Protein AF-A0A0A0LIR4-F1 (afdb_monomer_lite)

Secondary structure (DSSP, 8-state):
-----PPPPPP------S-TTTT-HHHH--PPPPPPPPSSEEEEPPTTS-GGG-SEEEEESSHHHHHHHHHHHHHHHHHHHHHHHHHHHHHHHHHHHPPPTTHHHHS-SS----HHHHHHHHHHHHHHHHHHHHHHHHHHHHHHHHHHHT-EETT-------

Foldseek 3Di:
DDDDDDDDDDDPDDPDDPDPCCPPPVVVDDDDDDDDDDLWDWDADDPPDDVVVDGTDTAHAAPVSLVVVLVVLLVVLLVVQLVVQLVVQLVVQLVVLDDDPCVVVPDPDPDDPCVSSVVSSVVSSVVSSVVSSVVSNVVSCVVSPPVSLPHHYVPDDRPDDD

Sequence (162 aa):
MVTMSFVNSPTMEPSQPHNPHEYSSSSTIITFQRPIPLLRGPVRASQSENPSAGPYLLAFRDRQAWESAFRACESKIIEQCEVGARIGCSITASNKCKPPWWGFLLRSKKGLDLKEREQCEELEMEACLAVAKEKCVGFAKEKCYKPFMEARVVGGRKLTEK

Organism: Cucumis sativus (NCBI:txid3659)

pLDDT: mean 81.35, std 17.28, range [31.61, 98.56]

Radius of gyration: 34.56 Å; chains: 1; bounding box: 107×59×73 Å

Structure (mmCIF, N/CA/C/O backbone):
data_AF-A0A0A0LIR4-F1
#
_entry.id   AF-A0A0A0LIR4-F1
#
loop_
_atom_site.group_PDB
_atom_site.id
_atom_site.type_symbol
_atom_site.label_atom_id
_atom_site.label_alt_id
_atom_site.label_comp_id
_atom_site.label_asym_id
_atom_site.label_entity_id
_atom_site.label_seq_id
_atom_site.pdbx_PDB_ins_code
_atom_site.Cartn_x
_atom_site.Cartn_y
_atom_site.Cartn_z
_atom_site.occupancy
_atom_site.B_iso_or_equiv
_atom_site.auth_seq_id
_atom_site.auth_comp_id
_atom_site.auth_asym_id
_atom_site.auth_atom_id
_atom_site.pdbx_PDB_model_num
ATOM 1 N N . MET A 1 1 ? 85.258 -44.596 32.538 1.00 36.56 1 MET A N 1
ATOM 2 C CA . MET A 1 1 ? 84.829 -43.348 33.201 1.00 36.56 1 MET A CA 1
ATOM 3 C C . MET A 1 1 ? 83.860 -42.631 32.273 1.00 36.56 1 MET A C 1
ATOM 5 O O . MET A 1 1 ? 84.211 -42.416 31.125 1.00 36.56 1 MET A O 1
ATOM 9 N N . VAL A 1 2 ? 82.667 -42.347 32.807 1.00 42.22 2 VAL A N 1
ATOM 10 C CA . VAL A 1 2 ? 81.587 -41.450 32.344 1.00 42.22 2 VAL A CA 1
ATOM 11 C C . VAL A 1 2 ? 80.990 -41.691 30.947 1.00 42.22 2 VAL A C 1
ATOM 13 O O . VAL A 1 2 ? 81.410 -41.124 29.946 1.00 42.22 2 VAL A O 1
ATOM 16 N N . THR A 1 3 ? 79.911 -42.475 30.927 1.00 45.12 3 THR A N 1
ATOM 17 C CA . THR A 1 3 ? 78.859 -42.443 29.902 1.00 45.12 3 THR A CA 1
ATOM 18 C C . THR A 1 3 ? 78.030 -41.167 30.064 1.00 45.12 3 THR A C 1
ATOM 20 O O . THR A 1 3 ? 77.480 -40.929 31.139 1.00 45.12 3 THR A O 1
ATOM 23 N N . MET A 1 4 ? 77.941 -40.344 29.017 1.00 48.59 4 MET A N 1
ATOM 24 C CA . MET A 1 4 ? 77.060 -39.175 28.995 1.00 48.59 4 MET A CA 1
ATOM 25 C C . MET A 1 4 ? 75.637 -39.583 28.614 1.00 48.59 4 MET A C 1
ATOM 27 O O . MET A 1 4 ? 75.402 -40.106 27.526 1.00 48.59 4 MET A O 1
ATOM 31 N N . SER A 1 5 ? 74.693 -39.334 29.517 1.00 51.62 5 SER A N 1
ATOM 32 C CA . SER A 1 5 ? 73.262 -39.517 29.282 1.00 51.62 5 SER A CA 1
ATOM 33 C C . SER A 1 5 ? 72.689 -38.239 28.671 1.00 51.62 5 SER A C 1
ATOM 35 O O . SER A 1 5 ? 72.689 -37.190 29.313 1.00 51.62 5 SER A O 1
ATOM 37 N N . PHE A 1 6 ? 72.205 -38.319 27.432 1.00 52.47 6 PHE A N 1
ATOM 38 C CA . PHE A 1 6 ? 71.452 -37.237 26.802 1.00 52.47 6 PHE A CA 1
ATOM 39 C C . PHE A 1 6 ? 70.068 -37.124 27.453 1.00 52.47 6 PHE A C 1
ATOM 41 O O . PHE A 1 6 ? 69.315 -38.095 27.517 1.00 52.47 6 PHE A O 1
ATOM 48 N N . VAL A 1 7 ? 69.744 -35.933 27.952 1.00 54.62 7 VAL A N 1
ATOM 49 C CA . VAL A 1 7 ? 68.424 -35.597 28.494 1.00 54.62 7 VAL A CA 1
ATOM 50 C C . VAL A 1 7 ? 67.514 -35.249 27.313 1.00 54.62 7 VAL A C 1
ATOM 52 O O . VAL A 1 7 ? 67.790 -34.297 26.584 1.00 54.62 7 VAL A O 1
ATOM 55 N N . ASN A 1 8 ? 66.447 -36.021 27.097 1.00 54.25 8 ASN A N 1
ATOM 56 C CA . ASN A 1 8 ? 65.441 -35.699 26.082 1.00 54.25 8 ASN A CA 1
ATOM 57 C C . ASN A 1 8 ? 64.677 -34.423 26.477 1.00 54.25 8 ASN A C 1
ATOM 59 O O . ASN A 1 8 ? 64.181 -34.311 27.597 1.00 54.25 8 ASN A O 1
ATOM 63 N N . SER A 1 9 ? 64.572 -33.475 25.541 1.00 56.09 9 SER A N 1
ATOM 64 C CA . SER A 1 9 ? 63.705 -32.295 25.666 1.00 56.09 9 SER A CA 1
ATOM 65 C C . SER A 1 9 ? 62.227 -32.694 25.573 1.00 56.09 9 SER A C 1
ATOM 67 O O . SER A 1 9 ? 61.900 -33.568 24.766 1.00 56.09 9 SER A O 1
ATOM 69 N N . PRO A 1 10 ? 61.317 -32.059 26.335 1.00 52.62 10 PRO A N 1
ATOM 70 C CA . PRO A 1 10 ? 59.891 -32.309 26.196 1.00 52.62 10 PRO A CA 1
ATOM 71 C C . PRO A 1 10 ? 59.418 -31.796 24.834 1.00 52.62 10 PRO A C 1
ATOM 73 O O . PRO A 1 10 ? 59.544 -30.616 24.506 1.00 52.62 10 PRO A O 1
ATOM 76 N N . THR A 1 11 ? 58.901 -32.709 24.020 1.00 53.81 11 THR A N 1
ATOM 77 C CA . THR A 1 11 ? 58.246 -32.404 22.751 1.00 53.81 11 THR A CA 1
ATOM 78 C C . THR A 1 11 ? 56.966 -31.630 23.056 1.00 53.81 11 THR A C 1
ATOM 80 O O . THR A 1 11 ? 56.080 -32.144 23.734 1.00 53.81 11 THR A O 1
ATOM 83 N N . MET A 1 12 ? 56.873 -30.380 22.599 1.00 51.72 12 MET A N 1
ATOM 84 C CA . MET A 1 12 ? 55.620 -29.632 22.644 1.00 51.72 12 MET A CA 1
ATOM 85 C C . MET A 1 12 ? 54.700 -30.231 21.574 1.00 51.72 12 MET A C 1
ATOM 87 O O . MET A 1 12 ? 54.916 -30.034 20.379 1.00 51.72 12 MET A O 1
ATOM 91 N N . GLU A 1 13 ? 53.738 -31.043 22.003 1.00 56.72 13 GLU A N 1
ATOM 92 C CA . GLU A 1 13 ? 52.709 -31.599 21.128 1.00 56.72 13 GLU A CA 1
ATOM 93 C C . GLU A 1 13 ? 51.845 -30.442 20.595 1.00 56.72 13 GLU A C 1
ATOM 95 O O . GLU A 1 13 ? 51.370 -29.626 21.394 1.00 56.72 13 GLU A O 1
ATOM 100 N N . PRO A 1 14 ? 51.652 -30.306 19.271 1.00 60.28 14 PRO A N 1
ATOM 101 C CA . PRO A 1 14 ? 50.724 -29.321 18.737 1.00 60.28 14 PRO A CA 1
ATOM 102 C C . PRO A 1 14 ? 49.331 -29.640 19.279 1.00 60.28 14 PRO A C 1
ATOM 104 O O . PRO A 1 14 ? 48.801 -30.714 19.008 1.00 60.28 14 PRO A O 1
ATOM 107 N N . SER A 1 15 ? 48.738 -28.726 20.050 1.00 62.88 15 SER A N 1
ATOM 108 C CA . SER A 1 15 ? 47.372 -28.873 20.553 1.00 62.88 15 SER A CA 1
ATOM 109 C C . SER A 1 15 ? 46.426 -29.104 19.375 1.00 62.88 15 SER A C 1
ATOM 111 O O . SER A 1 15 ? 46.169 -28.192 18.585 1.00 62.88 15 SER A O 1
ATOM 113 N N . GLN A 1 16 ? 45.944 -30.338 19.236 1.00 62.91 16 GLN A N 1
ATOM 114 C CA . GLN A 1 16 ? 44.968 -30.709 18.225 1.00 62.91 16 GLN A CA 1
ATOM 115 C C . GLN A 1 16 ? 43.679 -29.913 18.490 1.00 62.91 16 GLN A C 1
ATOM 117 O O . GLN A 1 16 ? 43.237 -29.847 19.641 1.00 62.91 16 GLN A O 1
ATOM 122 N N . PRO A 1 17 ? 43.080 -29.264 17.477 1.00 58.34 17 PRO A N 1
ATOM 123 C CA . PRO A 1 17 ? 41.923 -28.413 17.704 1.00 58.34 17 PRO A CA 1
ATOM 124 C C . PRO A 1 17 ? 40.761 -29.230 18.271 1.00 58.34 17 PRO A C 1
ATOM 126 O O . PRO A 1 17 ? 40.396 -30.275 17.733 1.00 58.34 17 PRO A O 1
ATOM 129 N N . HIS A 1 18 ? 40.184 -28.737 19.370 1.00 65.19 18 HIS A N 1
ATOM 130 C CA . HIS A 1 18 ? 39.112 -29.403 20.116 1.00 65.19 18 HIS A CA 1
ATOM 131 C C . HIS A 1 18 ? 37.829 -29.607 19.294 1.00 65.19 18 HIS A C 1
ATOM 133 O O . HIS A 1 18 ? 36.976 -30.401 19.689 1.00 65.19 18 HIS A O 1
ATOM 139 N N . ASN A 1 19 ? 37.687 -28.928 18.151 1.00 69.56 19 ASN A N 1
ATOM 140 C CA . ASN A 1 19 ? 36.558 -29.096 17.253 1.00 69.56 19 ASN A CA 1
ATOM 141 C C . ASN A 1 19 ? 37.005 -29.088 15.775 1.00 69.56 19 ASN A C 1
ATOM 143 O O . ASN A 1 19 ? 37.426 -28.048 15.265 1.00 69.56 19 ASN A O 1
ATOM 147 N N . PRO A 1 20 ? 36.865 -30.206 15.036 1.00 64.19 20 PRO A N 1
ATOM 148 C CA . PRO A 1 20 ? 37.243 -30.274 13.622 1.00 64.19 20 PRO A CA 1
ATOM 149 C C . PRO A 1 20 ? 36.403 -29.354 12.716 1.00 64.19 20 PRO A C 1
ATOM 151 O O . PRO A 1 20 ? 36.776 -29.120 11.569 1.00 64.19 20 PRO A O 1
ATOM 154 N N . HIS A 1 21 ? 35.285 -28.808 13.208 1.00 65.81 21 HIS A N 1
ATOM 155 C CA . HIS A 1 21 ? 34.444 -27.866 12.465 1.00 65.81 21 HIS A CA 1
ATOM 156 C C . HIS A 1 21 ? 34.896 -26.406 12.566 1.00 65.81 21 HIS A C 1
ATOM 158 O O . HIS A 1 21 ? 34.451 -25.584 11.767 1.00 65.81 21 HIS A O 1
ATOM 164 N N . GLU A 1 22 ? 35.775 -26.075 13.511 1.00 65.06 22 GLU A N 1
ATOM 165 C CA . GLU A 1 22 ? 36.229 -24.700 13.749 1.00 65.06 22 GLU A CA 1
ATOM 166 C C . GLU A 1 22 ? 37.005 -24.144 12.539 1.00 65.06 22 GLU A C 1
ATOM 168 O O . GLU A 1 22 ? 36.851 -22.980 12.169 1.00 65.06 22 GLU A O 1
ATOM 173 N N . TYR A 1 23 ? 37.707 -25.027 11.823 1.00 69.56 23 TYR A N 1
ATOM 174 C CA . TYR A 1 23 ? 38.436 -24.740 10.581 1.00 69.56 23 TYR A CA 1
ATOM 175 C C . TYR A 1 23 ? 37.697 -25.197 9.311 1.00 69.56 23 TYR A C 1
ATOM 177 O O . TYR A 1 23 ? 38.308 -25.343 8.251 1.00 69.56 23 TYR A O 1
ATOM 185 N N . SER A 1 24 ? 36.391 -25.475 9.393 1.00 78.50 24 SER A N 1
ATOM 186 C CA . SER A 1 24 ? 35.619 -25.879 8.216 1.00 78.50 24 SER A CA 1
ATOM 187 C C . SER A 1 24 ? 35.525 -24.735 7.204 1.00 78.50 24 SER A C 1
ATOM 189 O O . SER A 1 24 ? 35.333 -23.581 7.572 1.00 78.50 24 SER A O 1
ATOM 191 N N . SER A 1 25 ? 35.574 -25.029 5.903 1.00 76.31 25 SER A N 1
ATOM 192 C CA . SER A 1 25 ? 35.382 -24.001 4.870 1.00 76.31 25 SER A CA 1
ATOM 193 C C . SER A 1 25 ? 34.068 -23.234 5.060 1.00 76.31 25 SER A C 1
ATOM 195 O O . SER A 1 25 ? 34.025 -22.031 4.822 1.00 76.31 25 SER A O 1
ATOM 197 N N . SER A 1 26 ? 33.024 -23.881 5.590 1.00 77.56 26 SER A N 1
ATOM 198 C CA . SER A 1 26 ? 31.755 -23.232 5.921 1.00 77.56 26 SER A CA 1
ATOM 199 C C . SER A 1 26 ? 31.836 -22.216 7.066 1.00 77.56 26 SER A C 1
ATOM 201 O O . SER A 1 26 ? 31.009 -21.310 7.087 1.00 77.56 26 SER A O 1
ATOM 203 N N . SER A 1 27 ? 32.803 -22.318 7.991 1.00 74.81 27 SER A N 1
ATOM 204 C CA . SER A 1 27 ? 33.000 -21.333 9.074 1.00 74.81 27 SER A CA 1
ATOM 205 C C . SER A 1 27 ? 33.683 -20.049 8.589 1.00 74.81 27 SER A C 1
ATOM 207 O O . SER A 1 27 ? 33.606 -19.023 9.259 1.00 74.81 27 SER A O 1
ATOM 209 N N . THR A 1 28 ? 34.305 -20.083 7.404 1.00 78.00 28 THR A N 1
ATOM 210 C CA . THR A 1 28 ? 35.013 -18.937 6.800 1.00 78.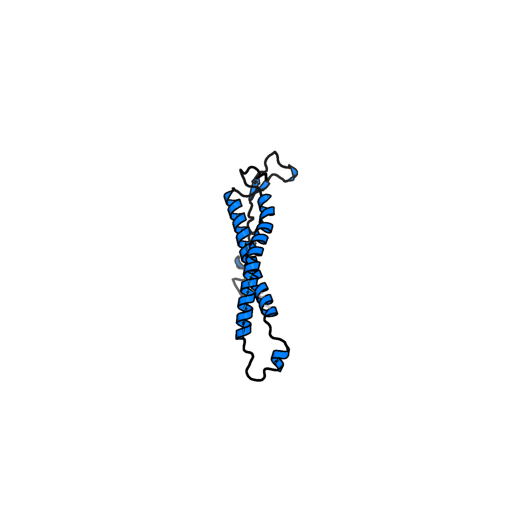00 28 THR A CA 1
ATOM 211 C C . THR A 1 28 ? 34.216 -18.273 5.663 1.00 78.00 28 THR A C 1
ATOM 213 O O . THR A 1 28 ? 34.603 -17.218 5.160 1.00 78.00 28 THR A O 1
ATOM 216 N N . ILE A 1 29 ? 33.082 -18.847 5.236 1.00 83.25 29 ILE A N 1
ATOM 217 C CA . ILE A 1 29 ? 32.259 -18.266 4.165 1.00 83.25 29 ILE A CA 1
ATOM 218 C C . ILE A 1 29 ? 31.434 -17.096 4.710 1.00 83.25 29 ILE A C 1
ATOM 220 O O . ILE A 1 29 ? 30.434 -17.273 5.405 1.00 83.25 29 ILE A O 1
ATOM 224 N N . ILE A 1 30 ? 31.802 -15.885 4.300 1.00 80.44 30 ILE A N 1
ATOM 225 C CA . ILE A 1 30 ? 30.962 -14.696 4.445 1.00 80.44 30 ILE A CA 1
ATOM 226 C C . ILE A 1 30 ? 30.030 -14.649 3.233 1.00 80.44 30 ILE A C 1
ATOM 228 O O . ILE A 1 30 ? 30.457 -14.363 2.113 1.00 80.44 30 ILE A O 1
ATOM 232 N N . THR A 1 31 ? 28.746 -14.949 3.435 1.00 83.00 31 THR A N 1
ATOM 233 C CA . THR A 1 31 ? 27.755 -14.762 2.368 1.00 83.00 31 THR A CA 1
ATOM 234 C C . THR A 1 31 ? 27.405 -13.285 2.256 1.00 83.00 31 THR A C 1
ATOM 236 O O . THR A 1 31 ? 26.890 -12.668 3.187 1.00 83.00 31 THR A O 1
ATOM 239 N N . PHE A 1 32 ? 27.679 -12.696 1.096 1.00 83.69 32 PHE A N 1
ATOM 240 C CA . PHE A 1 32 ? 27.138 -11.382 0.781 1.00 83.69 32 PHE A CA 1
ATOM 241 C C . PHE A 1 32 ? 25.654 -11.538 0.460 1.00 83.69 32 PHE A C 1
ATOM 243 O O . PHE A 1 32 ? 25.278 -12.351 -0.392 1.00 83.69 32 PHE A O 1
ATOM 250 N N . GLN A 1 33 ? 24.800 -10.762 1.131 1.00 87.06 33 GLN A N 1
ATOM 251 C CA . GLN A 1 33 ? 23.399 -10.695 0.737 1.00 87.06 33 GLN A CA 1
ATOM 252 C C . GLN A 1 33 ? 23.318 -10.190 -0.700 1.00 87.06 33 GLN A C 1
ATOM 254 O O . GLN A 1 33 ? 23.922 -9.175 -1.055 1.00 87.06 33 GLN A O 1
ATOM 259 N N . ARG A 1 34 ? 22.577 -10.915 -1.544 1.00 82.75 34 ARG A N 1
ATOM 260 C CA . ARG A 1 34 ? 22.326 -10.447 -2.907 1.00 82.75 34 ARG A CA 1
ATOM 261 C C . ARG A 1 34 ? 21.549 -9.132 -2.818 1.00 82.75 34 ARG A C 1
ATOM 263 O O . ARG A 1 34 ? 20.600 -9.060 -2.035 1.00 82.75 34 ARG A O 1
ATOM 270 N N . PRO A 1 35 ? 21.919 -8.111 -3.604 1.00 85.12 35 PRO A N 1
ATOM 271 C CA . PRO A 1 35 ? 21.185 -6.858 -3.606 1.00 85.12 35 PRO A CA 1
ATOM 272 C C . PRO A 1 35 ? 19.739 -7.099 -4.045 1.00 85.12 35 PRO A C 1
ATOM 274 O O . PRO A 1 35 ? 19.467 -7.957 -4.890 1.00 85.12 35 PRO A O 1
ATOM 277 N N . ILE A 1 36 ? 18.815 -6.325 -3.476 1.00 85.31 36 ILE A N 1
ATOM 278 C CA . ILE A 1 36 ? 17.407 -6.355 -3.874 1.00 85.31 36 ILE A CA 1
ATOM 279 C C . ILE A 1 36 ? 17.331 -5.965 -5.359 1.00 85.31 36 ILE A C 1
ATOM 281 O O . ILE A 1 36 ? 17.845 -4.904 -5.730 1.00 85.31 36 ILE A O 1
ATOM 285 N N . PRO A 1 37 ? 16.725 -6.799 -6.223 1.00 83.50 37 PRO A N 1
ATOM 286 C CA . PRO A 1 37 ? 16.652 -6.503 -7.644 1.00 83.50 37 PRO A CA 1
ATOM 287 C C . PRO A 1 37 ? 15.811 -5.246 -7.881 1.00 83.50 37 PRO A C 1
ATOM 289 O O . PRO A 1 37 ? 14.720 -5.089 -7.333 1.00 83.50 37 PRO A O 1
ATOM 292 N N . LEU A 1 38 ? 16.321 -4.348 -8.722 1.00 87.88 38 LEU A N 1
ATOM 293 C CA . LEU A 1 38 ? 15.589 -3.155 -9.133 1.00 87.88 38 LEU A CA 1
ATOM 294 C C . LEU A 1 38 ? 14.421 -3.533 -10.051 1.00 87.88 38 LEU A C 1
ATOM 296 O O . LEU A 1 38 ? 14.529 -4.441 -10.873 1.00 87.88 38 LEU A O 1
ATOM 300 N N . LEU A 1 39 ? 13.333 -2.758 -9.987 1.00 89.12 39 LEU A N 1
ATOM 301 C CA . LEU A 1 39 ? 12.193 -2.896 -10.908 1.00 89.12 39 LEU A CA 1
ATOM 302 C C . LEU A 1 39 ? 12.556 -2.566 -12.366 1.00 89.12 39 LEU A C 1
ATOM 304 O O . LEU A 1 39 ? 11.845 -2.948 -13.292 1.00 89.12 39 LEU A O 1
ATOM 308 N N . ARG A 1 40 ? 13.651 -1.827 -12.568 1.00 91.44 40 ARG A N 1
ATOM 309 C CA . ARG A 1 40 ? 14.142 -1.372 -13.871 1.00 91.44 40 ARG A CA 1
ATOM 310 C C . ARG A 1 40 ? 15.544 -1.914 -14.104 1.00 91.44 40 ARG A C 1
ATOM 312 O O . ARG A 1 40 ? 16.365 -1.899 -13.190 1.00 91.44 40 ARG A O 1
ATOM 319 N N . GLY A 1 41 ? 15.812 -2.344 -15.331 1.00 89.50 41 GLY A N 1
ATOM 320 C CA . GLY A 1 41 ? 17.122 -2.831 -15.756 1.00 89.50 41 GLY A CA 1
ATOM 321 C C . GLY A 1 41 ? 17.879 -1.800 -16.598 1.00 89.50 41 GLY A C 1
ATOM 322 O O . GLY A 1 41 ? 17.268 -0.848 -17.092 1.00 89.50 41 GLY A O 1
ATOM 323 N N . PRO A 1 42 ? 19.199 -1.973 -16.776 1.00 89.25 42 PRO A N 1
ATOM 324 C CA . PRO A 1 42 ? 19.993 -1.129 -17.659 1.00 89.25 42 PRO A CA 1
ATOM 325 C C . PRO A 1 42 ? 19.650 -1.393 -19.133 1.00 89.25 42 PRO A C 1
ATOM 327 O O . PRO A 1 42 ? 19.575 -2.536 -19.579 1.00 89.25 42 PRO A O 1
ATOM 330 N N . VAL A 1 43 ? 19.489 -0.321 -19.902 1.00 85.31 43 VAL A N 1
ATOM 331 C CA . VAL A 1 43 ? 19.238 -0.322 -21.347 1.00 85.31 43 VAL A CA 1
ATOM 332 C C . VAL A 1 43 ? 20.188 0.667 -21.999 1.00 85.31 43 VAL A C 1
ATOM 334 O O . VAL A 1 43 ? 20.458 1.721 -21.431 1.00 85.31 43 VAL A O 1
ATOM 337 N N . ARG A 1 44 ? 20.708 0.336 -23.184 1.00 81.50 44 ARG A N 1
ATOM 338 C CA . ARG A 1 44 ? 21.619 1.222 -23.914 1.00 81.50 44 ARG A CA 1
ATOM 339 C C . ARG A 1 44 ? 20.928 2.557 -24.228 1.00 81.50 44 ARG A C 1
ATOM 341 O O . ARG A 1 44 ? 19.842 2.560 -24.807 1.00 81.50 44 ARG A O 1
ATOM 348 N N . ALA A 1 45 ? 21.565 3.662 -23.853 1.00 77.06 45 ALA A N 1
ATOM 349 C CA . ALA A 1 45 ? 21.098 5.006 -24.173 1.00 77.06 45 ALA A CA 1
ATOM 350 C C . ALA A 1 45 ? 21.099 5.223 -25.696 1.00 77.06 45 ALA A C 1
ATOM 352 O O . ALA A 1 45 ? 21.992 4.741 -26.403 1.00 77.06 45 ALA A O 1
ATOM 353 N N . SER A 1 46 ? 20.095 5.931 -26.214 1.00 68.94 46 SER A N 1
ATOM 354 C CA . SER A 1 46 ? 20.072 6.307 -27.633 1.00 68.94 46 SER A CA 1
ATOM 355 C C . SER A 1 46 ? 20.993 7.509 -27.887 1.00 68.94 46 SER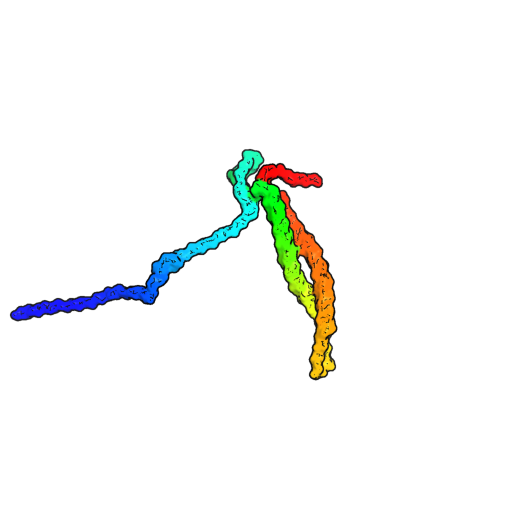 A C 1
ATOM 357 O O . SER A 1 46 ? 21.225 8.313 -26.991 1.00 68.94 46 SER A O 1
ATOM 359 N N . GLN A 1 47 ? 21.520 7.664 -29.109 1.00 63.56 47 GLN A N 1
ATOM 360 C CA . GLN A 1 47 ? 22.453 8.758 -29.445 1.00 63.56 47 GLN A CA 1
ATOM 361 C C . GLN A 1 47 ? 21.853 10.167 -29.260 1.00 63.56 47 GLN A C 1
ATOM 363 O O . GLN A 1 47 ? 22.597 11.136 -29.160 1.00 63.56 47 GLN A O 1
ATOM 368 N N . SER A 1 48 ? 20.521 10.293 -29.196 1.00 61.09 48 SER A N 1
ATOM 369 C CA . SER A 1 48 ? 19.823 11.561 -28.945 1.00 61.09 48 SER A CA 1
ATOM 370 C C . SER A 1 48 ? 19.731 11.940 -27.463 1.00 61.09 48 SER A C 1
ATOM 372 O O . SER A 1 48 ? 19.073 12.920 -27.118 1.00 61.09 48 SER A O 1
ATOM 374 N N . GLU A 1 49 ? 20.297 11.136 -26.564 1.00 60.59 49 GLU A N 1
ATOM 375 C CA . GLU A 1 49 ? 20.195 11.341 -25.122 1.00 60.59 49 GLU A CA 1
ATOM 376 C C . GLU A 1 49 ? 21.449 11.987 -24.555 1.00 60.59 49 GLU A C 1
ATOM 378 O O . GLU A 1 49 ? 22.549 11.792 -25.061 1.00 60.59 49 GLU A O 1
ATOM 383 N N . ASN A 1 50 ? 21.245 12.787 -23.504 1.00 61.00 50 ASN A N 1
ATOM 384 C CA . ASN A 1 50 ? 22.273 13.607 -22.880 1.00 61.00 50 ASN A CA 1
ATOM 385 C C . ASN A 1 50 ? 23.565 12.791 -22.652 1.00 61.00 50 ASN A C 1
ATOM 387 O O . ASN A 1 50 ? 23.554 11.880 -21.817 1.00 61.00 50 ASN A O 1
ATOM 391 N N . PRO A 1 51 ? 24.665 13.101 -23.363 1.00 63.88 51 PRO A N 1
ATOM 392 C CA . PRO A 1 51 ? 25.873 12.277 -23.359 1.00 63.88 51 PRO A CA 1
ATOM 393 C C . PRO A 1 51 ? 26.556 12.198 -21.984 1.00 63.88 51 PRO A C 1
ATOM 395 O O . PRO A 1 51 ? 27.391 11.323 -21.767 1.00 63.88 51 PRO A O 1
ATOM 398 N N . SER A 1 52 ? 26.178 13.056 -21.029 1.00 70.50 52 SER A N 1
ATOM 399 C CA . SER A 1 52 ? 26.673 13.016 -19.649 1.00 70.50 52 SER A CA 1
ATOM 400 C C . SER A 1 52 ? 26.063 11.910 -18.775 1.00 70.50 52 SER A C 1
ATOM 402 O O . SER A 1 52 ? 26.629 11.598 -17.731 1.00 70.50 52 SER A O 1
ATOM 404 N N . ALA A 1 53 ? 24.946 11.287 -19.176 1.00 68.38 53 ALA A N 1
ATOM 405 C CA . ALA A 1 53 ? 24.271 10.243 -18.389 1.00 68.38 53 ALA A CA 1
ATOM 406 C C . ALA A 1 53 ? 24.905 8.842 -18.531 1.00 68.38 53 ALA A C 1
ATOM 408 O O . ALA A 1 53 ? 24.491 7.900 -17.854 1.00 68.38 53 ALA A O 1
ATOM 409 N N . GLY A 1 54 ? 25.919 8.704 -19.389 1.00 75.75 54 GLY A N 1
ATOM 410 C CA . GLY A 1 54 ? 26.594 7.439 -19.662 1.00 75.75 54 GLY A CA 1
ATOM 411 C C . GLY A 1 54 ? 25.851 6.542 -20.664 1.00 75.75 54 GLY A C 1
ATOM 412 O O . GLY A 1 54 ? 24.768 6.875 -21.146 1.00 75.75 54 GLY A O 1
ATOM 413 N N . PRO A 1 55 ? 26.438 5.383 -21.015 1.00 81.94 55 PRO A N 1
ATOM 414 C CA . PRO A 1 55 ? 25.935 4.533 -22.096 1.00 81.94 55 PRO A CA 1
ATOM 415 C C . PRO A 1 55 ? 24.680 3.725 -21.733 1.00 81.94 55 PRO A C 1
ATOM 417 O O . PRO A 1 55 ? 24.105 3.089 -22.618 1.00 81.94 55 PRO A O 1
ATOM 420 N N . TYR A 1 56 ? 24.255 3.723 -20.465 1.00 84.56 56 TYR A N 1
ATOM 421 C CA . TYR A 1 56 ? 23.133 2.924 -19.974 1.00 84.56 56 TYR A CA 1
ATOM 422 C C . TYR A 1 56 ? 22.178 3.744 -19.109 1.00 84.56 56 TYR A C 1
ATOM 424 O O . TYR A 1 56 ? 22.604 4.524 -18.264 1.00 84.56 56 TYR A O 1
ATOM 432 N N . LEU A 1 57 ? 20.881 3.496 -19.274 1.00 85.00 57 LEU A N 1
ATOM 433 C CA . LEU A 1 57 ? 19.797 4.102 -18.506 1.00 85.00 57 LEU A CA 1
ATOM 434 C C . LEU A 1 57 ? 18.885 3.025 -17.920 1.00 85.00 57 LEU A C 1
ATOM 436 O O . LEU A 1 57 ? 18.748 1.946 -18.488 1.00 85.00 57 LEU A O 1
ATOM 440 N N . LEU A 1 58 ? 18.215 3.328 -16.808 1.00 88.31 58 LEU A N 1
ATOM 441 C CA . LEU A 1 58 ? 17.241 2.416 -16.208 1.00 88.31 58 LEU A CA 1
ATOM 442 C C . LEU A 1 58 ? 15.883 2.505 -16.915 1.00 88.31 58 LEU A C 1
ATOM 444 O O . LEU A 1 58 ? 15.279 3.578 -16.989 1.00 88.31 58 LEU A O 1
ATOM 448 N N . ALA A 1 59 ? 15.371 1.366 -17.377 1.00 91.00 59 ALA A N 1
ATOM 449 C CA . ALA A 1 59 ? 14.057 1.254 -18.001 1.00 91.00 59 ALA A CA 1
ATOM 450 C C . ALA A 1 59 ? 13.374 -0.083 -17.673 1.00 91.00 59 ALA A C 1
ATOM 452 O O . ALA A 1 59 ? 14.014 -1.069 -17.304 1.00 91.00 59 ALA A O 1
ATOM 453 N N . PHE A 1 60 ? 12.053 -0.114 -17.825 1.00 93.06 60 PHE A N 1
ATOM 454 C CA . PHE A 1 60 ? 11.291 -1.356 -17.885 1.00 93.06 60 PHE A CA 1
ATOM 455 C C . PHE A 1 60 ? 11.511 -2.036 -19.234 1.00 93.06 60 PHE A C 1
ATOM 457 O O . PHE A 1 60 ? 11.554 -1.368 -20.270 1.00 93.06 60 PHE A O 1
ATOM 464 N N . ARG A 1 61 ? 11.617 -3.369 -19.219 1.00 88.56 61 ARG A N 1
ATOM 465 C CA . ARG A 1 61 ? 11.863 -4.187 -20.417 1.00 88.56 61 ARG A CA 1
ATOM 466 C C . ARG A 1 61 ? 10.770 -4.043 -21.474 1.00 88.56 61 ARG A C 1
ATOM 468 O O . ARG A 1 61 ? 11.063 -4.118 -22.657 1.00 88.56 61 ARG A O 1
ATOM 475 N N . ASP A 1 62 ? 9.527 -3.872 -21.050 1.00 89.62 62 ASP A N 1
ATOM 476 C CA . ASP A 1 62 ? 8.361 -3.799 -21.921 1.00 89.62 62 ASP A CA 1
ATOM 477 C C . ASP A 1 62 ? 7.200 -3.112 -21.182 1.00 89.62 62 ASP A C 1
ATOM 479 O O . ASP A 1 62 ? 7.277 -2.823 -19.980 1.00 89.62 62 ASP A O 1
ATOM 483 N N . ARG A 1 63 ? 6.129 -2.795 -21.919 1.00 91.25 63 ARG A N 1
ATOM 484 C CA . ARG A 1 63 ? 4.947 -2.128 -21.359 1.00 91.25 63 ARG A CA 1
ATOM 485 C C . ARG A 1 63 ? 4.289 -2.970 -20.267 1.00 91.25 63 ARG A C 1
ATOM 487 O O . ARG A 1 63 ? 3.885 -2.414 -19.254 1.00 91.25 63 ARG A O 1
ATOM 494 N N . GLN A 1 64 ? 4.232 -4.286 -20.444 1.00 93.12 64 GLN A N 1
ATOM 495 C CA . GLN A 1 64 ? 3.598 -5.196 -19.493 1.00 93.12 64 GLN A CA 1
ATOM 496 C C . GLN A 1 64 ? 4.336 -5.206 -18.147 1.00 93.12 64 GLN A C 1
ATOM 498 O O . GLN A 1 64 ? 3.705 -5.168 -17.093 1.00 93.12 64 GLN A O 1
ATOM 503 N N . ALA A 1 65 ? 5.670 -5.183 -18.164 1.00 92.56 65 ALA A N 1
ATOM 504 C CA . ALA A 1 65 ? 6.495 -5.071 -16.970 1.00 92.56 65 ALA A CA 1
ATOM 505 C C . ALA A 1 65 ? 6.220 -3.754 -16.229 1.00 92.56 65 ALA A C 1
ATOM 507 O O . ALA A 1 65 ? 6.040 -3.772 -15.013 1.00 92.56 65 ALA A O 1
ATOM 508 N N . TRP A 1 66 ? 6.109 -2.633 -16.951 1.00 94.44 66 TRP A N 1
ATOM 509 C CA . TRP A 1 66 ? 5.727 -1.346 -16.358 1.00 94.44 66 TRP A CA 1
ATOM 510 C C . TRP A 1 66 ? 4.328 -1.396 -15.728 1.00 94.44 66 TRP A C 1
ATOM 512 O O . TRP A 1 66 ? 4.180 -1.037 -14.562 1.00 94.44 66 TRP A O 1
ATOM 522 N N . GLU A 1 67 ? 3.322 -1.899 -16.452 1.00 94.69 67 GLU A N 1
ATOM 523 C CA . GLU A 1 67 ? 1.936 -1.992 -15.963 1.00 94.69 67 GLU A CA 1
ATOM 524 C C . GLU A 1 67 ? 1.845 -2.888 -14.724 1.00 94.69 67 GLU A C 1
ATOM 526 O O . GLU A 1 67 ? 1.237 -2.506 -13.724 1.00 94.69 67 GLU A O 1
ATOM 531 N N . SER A 1 68 ? 2.506 -4.048 -14.750 1.00 95.06 68 SER A N 1
ATOM 532 C CA . SER A 1 68 ? 2.539 -4.973 -13.615 1.00 95.06 68 SER A CA 1
ATOM 533 C C . SER A 1 68 ? 3.190 -4.351 -12.380 1.00 95.06 68 SER A C 1
ATOM 535 O O . SER A 1 68 ? 2.671 -4.491 -11.275 1.00 95.06 68 SER A O 1
ATOM 537 N N . ALA A 1 69 ? 4.289 -3.615 -12.559 1.00 94.94 69 ALA A N 1
ATOM 538 C CA . ALA A 1 69 ? 5.000 -2.980 -11.462 1.00 94.94 69 ALA A CA 1
ATOM 539 C C . ALA A 1 69 ? 4.213 -1.787 -10.901 1.00 94.94 69 ALA A C 1
ATOM 541 O O . ALA A 1 69 ? 4.197 -1.589 -9.687 1.00 94.94 69 ALA A O 1
ATOM 542 N N . PHE A 1 70 ? 3.515 -1.034 -11.757 1.00 95.88 70 PHE A N 1
ATOM 543 C CA . PHE A 1 70 ? 2.637 0.056 -11.336 1.00 95.88 70 PHE A CA 1
ATOM 544 C C . PHE A 1 70 ? 1.469 -0.475 -10.501 1.00 95.88 70 PHE A C 1
ATOM 546 O O . PHE A 1 70 ? 1.231 0.002 -9.394 1.00 95.88 70 PHE A O 1
ATOM 553 N N . ARG A 1 71 ? 0.795 -1.528 -10.978 1.00 96.50 71 ARG A N 1
ATOM 554 C CA . ARG A 1 71 ? -0.288 -2.182 -10.232 1.00 96.50 71 ARG A CA 1
ATOM 555 C C . ARG A 1 71 ? 0.198 -2.790 -8.924 1.00 96.50 71 ARG A C 1
ATOM 557 O O . ARG A 1 71 ? -0.453 -2.608 -7.904 1.00 96.50 71 ARG A O 1
ATOM 564 N N . ALA A 1 72 ? 1.358 -3.444 -8.928 1.00 96.50 72 ALA A N 1
ATOM 565 C CA . ALA A 1 72 ? 1.954 -3.977 -7.709 1.00 96.50 72 ALA A CA 1
ATOM 566 C C . ALA A 1 72 ? 2.269 -2.869 -6.689 1.00 96.50 72 ALA A C 1
ATOM 568 O O . ALA A 1 72 ? 2.020 -3.056 -5.500 1.00 96.50 72 ALA A O 1
ATOM 569 N N . CYS A 1 73 ? 2.765 -1.710 -7.144 1.00 96.56 73 CYS A N 1
ATOM 570 C CA . CYS A 1 73 ? 2.962 -0.531 -6.299 1.00 96.56 73 CYS A CA 1
ATOM 571 C C . CYS A 1 73 ? 1.638 -0.075 -5.674 1.00 96.56 73 CYS A C 1
ATOM 573 O O . CYS A 1 73 ? 1.550 0.018 -4.449 1.00 96.56 73 CYS A O 1
ATOM 575 N N . GLU A 1 74 ? 0.604 0.152 -6.495 1.00 97.44 74 GLU A N 1
ATOM 576 C CA . GLU A 1 74 ? -0.703 0.612 -6.012 1.00 97.44 74 GLU A CA 1
ATOM 577 C C . GLU A 1 74 ? -1.279 -0.365 -4.985 1.00 97.44 74 GLU A C 1
ATOM 579 O O . GLU A 1 74 ? -1.598 0.027 -3.863 1.00 97.44 74 GLU A O 1
ATOM 584 N N . SER A 1 75 ? -1.345 -1.651 -5.335 1.00 98.12 75 SER A N 1
ATOM 585 C CA . SER A 1 75 ? -1.874 -2.689 -4.454 1.00 98.12 75 SER A CA 1
ATOM 586 C C . SER A 1 75 ? -1.095 -2.781 -3.147 1.00 98.12 75 SER A C 1
ATOM 588 O O . SER A 1 75 ? -1.712 -2.869 -2.086 1.00 98.12 75 SER A O 1
ATOM 590 N N . LYS A 1 76 ? 0.244 -2.721 -3.187 1.00 97.94 76 LYS A N 1
ATOM 591 C CA . LYS A 1 76 ? 1.041 -2.865 -1.967 1.00 97.94 76 LYS A CA 1
ATOM 592 C C . LYS A 1 76 ? 0.908 -1.660 -1.045 1.00 97.94 76 LYS A C 1
ATOM 594 O O . LYS A 1 76 ? 0.831 -1.839 0.168 1.00 97.94 76 LYS A O 1
ATOM 599 N N . ILE A 1 77 ? 0.854 -0.447 -1.595 1.00 98.06 77 ILE A N 1
ATOM 600 C CA . ILE A 1 77 ? 0.633 0.755 -0.785 1.00 98.06 77 ILE A CA 1
ATOM 601 C C . ILE A 1 77 ? -0.763 0.733 -0.161 1.00 98.06 77 ILE A C 1
ATOM 603 O O . ILE A 1 77 ? -0.879 1.037 1.024 1.00 98.06 77 ILE A O 1
ATOM 607 N N . ILE A 1 78 ? -1.797 0.333 -0.911 1.00 98.50 78 ILE A N 1
ATOM 608 C CA . ILE A 1 78 ? -3.158 0.185 -0.374 1.00 98.50 78 ILE A CA 1
ATOM 609 C C . ILE A 1 78 ? -3.159 -0.812 0.787 1.00 98.50 78 ILE A C 1
ATOM 611 O O . ILE A 1 78 ? -3.584 -0.456 1.879 1.00 98.50 78 ILE A O 1
ATOM 615 N N . GLU A 1 79 ? -2.612 -2.013 0.588 1.00 98.31 79 GLU A N 1
ATOM 616 C CA . GLU A 1 79 ? -2.567 -3.066 1.609 1.00 98.31 79 GLU A CA 1
ATOM 617 C C . GLU A 1 79 ? -1.907 -2.576 2.909 1.00 98.31 79 GLU A C 1
ATOM 619 O O . GLU A 1 79 ? -2.468 -2.708 3.995 1.00 98.31 79 GLU A O 1
ATOM 624 N N . GLN A 1 80 ? -0.724 -1.964 2.811 1.00 98.38 80 GLN A N 1
ATOM 625 C CA . GLN A 1 80 ? 0.005 -1.480 3.986 1.00 98.38 80 GLN A CA 1
ATOM 626 C C . GLN A 1 80 ? -0.696 -0.289 4.652 1.00 98.38 80 GLN A C 1
ATOM 628 O O . GLN A 1 80 ? -0.729 -0.194 5.880 1.00 98.38 80 GLN A O 1
ATOM 633 N N . CYS A 1 81 ? -1.292 0.600 3.855 1.00 98.56 81 CYS A N 1
ATOM 634 C CA . CYS A 1 81 ? -2.082 1.713 4.362 1.00 98.56 81 CYS A CA 1
ATOM 635 C C . CYS A 1 81 ? -3.320 1.224 5.118 1.00 98.56 81 CYS A C 1
ATOM 637 O O . CYS A 1 81 ? -3.581 1.712 6.212 1.00 98.56 81 CYS A O 1
ATOM 639 N N . GLU A 1 82 ? -4.043 0.230 4.599 1.00 98.31 82 GLU A N 1
ATOM 640 C CA . GLU A 1 82 ? -5.220 -0.340 5.260 1.00 98.31 82 GLU A CA 1
ATOM 641 C C . GLU A 1 82 ? -4.863 -1.032 6.581 1.00 98.31 82 GLU A C 1
ATOM 643 O O . GLU A 1 82 ? -5.576 -0.870 7.573 1.00 98.31 82 GLU A O 1
ATOM 648 N N . VAL A 1 83 ? -3.733 -1.747 6.634 1.00 98.31 83 VAL A N 1
ATOM 649 C CA . VAL A 1 83 ? -3.222 -2.336 7.883 1.00 98.31 83 VAL A CA 1
ATOM 650 C C . VAL A 1 83 ? -2.917 -1.244 8.913 1.00 98.31 83 VAL A C 1
ATOM 652 O O . VAL A 1 83 ? -3.358 -1.340 10.060 1.00 98.31 83 VAL A O 1
ATOM 655 N N . GLY A 1 84 ? -2.217 -0.179 8.511 1.00 98.06 84 GLY A N 1
ATOM 656 C CA . GLY A 1 84 ? -1.934 0.960 9.388 1.00 98.06 84 GLY A CA 1
ATOM 657 C C . GLY A 1 84 ? -3.201 1.699 9.830 1.00 98.06 84 GLY A C 1
ATOM 658 O O . GLY A 1 84 ? -3.357 2.028 11.007 1.00 98.06 84 GLY A O 1
ATOM 659 N N . ALA A 1 85 ? -4.145 1.898 8.911 1.00 98.31 85 ALA A N 1
ATOM 660 C CA . ALA A 1 85 ? -5.433 2.520 9.179 1.00 98.31 85 ALA A CA 1
ATOM 661 C C . ALA A 1 85 ? -6.255 1.710 10.180 1.00 98.31 85 ALA A C 1
ATOM 663 O O . ALA A 1 85 ? -6.852 2.292 11.078 1.00 98.31 85 ALA A O 1
ATOM 664 N N . ARG A 1 86 ? -6.240 0.376 10.092 1.00 98.25 86 ARG A N 1
ATOM 665 C CA . ARG A 1 86 ? -6.920 -0.497 11.054 1.00 98.25 86 ARG A CA 1
ATOM 666 C C . ARG A 1 86 ? -6.430 -0.262 12.484 1.00 98.25 86 ARG A C 1
ATOM 668 O O . ARG A 1 86 ? -7.250 -0.169 13.393 1.00 98.25 86 ARG A O 1
ATOM 675 N N . ILE A 1 87 ? -5.116 -0.128 12.668 1.00 98.38 87 ILE A N 1
ATOM 676 C CA . ILE A 1 87 ? -4.500 0.168 13.971 1.00 98.38 87 ILE A CA 1
ATOM 677 C C . ILE A 1 87 ? -4.862 1.591 14.427 1.00 98.38 87 ILE A C 1
ATOM 679 O O . ILE A 1 87 ? -5.267 1.801 15.566 1.00 98.38 87 ILE A O 1
ATOM 683 N N . GLY A 1 88 ? -4.759 2.585 13.543 1.00 98.19 88 GLY A N 1
ATOM 684 C CA . GLY A 1 88 ? -5.104 3.972 13.879 1.00 98.19 88 GLY A CA 1
ATOM 685 C C . GLY A 1 88 ? -6.587 4.160 14.229 1.00 98.19 88 GLY A C 1
ATOM 686 O O . GLY A 1 88 ? -6.928 4.873 15.178 1.00 98.19 88 GLY A O 1
ATOM 687 N N . CYS A 1 89 ? -7.477 3.487 13.501 1.00 98.50 89 CYS A N 1
ATOM 688 C CA . CYS A 1 89 ? -8.914 3.516 13.738 1.00 98.50 89 CYS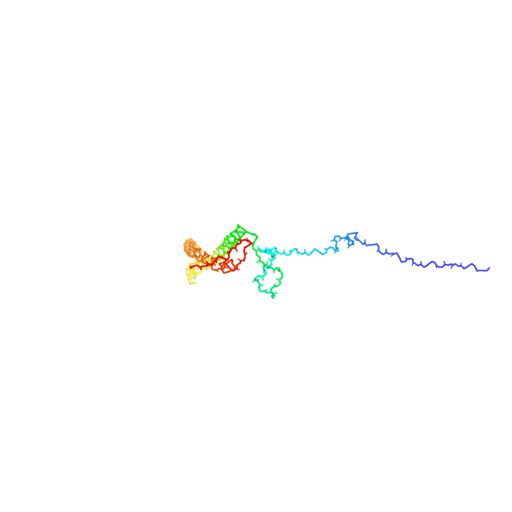 A CA 1
ATOM 689 C C . CYS A 1 89 ? -9.297 2.817 15.043 1.00 98.50 89 CYS A C 1
ATOM 691 O O . CYS A 1 89 ? -10.133 3.356 15.760 1.00 98.50 89 CYS A O 1
ATOM 693 N N . SER A 1 90 ? -8.660 1.699 15.414 1.00 98.12 90 SER A N 1
ATOM 694 C CA . SER A 1 90 ? -8.940 1.052 16.706 1.00 98.12 90 SER A CA 1
ATOM 695 C C . SER A 1 90 ? -8.535 1.933 17.894 1.00 98.12 90 SER A C 1
ATOM 697 O O . SER A 1 90 ? -9.287 2.056 18.861 1.00 98.12 90 SER A O 1
ATOM 699 N N . ILE A 1 91 ? -7.402 2.638 17.800 1.00 98.12 91 ILE A N 1
ATOM 700 C CA . ILE A 1 91 ? -6.982 3.628 18.807 1.00 98.12 91 ILE A CA 1
ATOM 701 C C . ILE A 1 91 ? -7.986 4.785 18.882 1.00 98.12 91 ILE A C 1
ATOM 703 O O . ILE A 1 91 ? -8.336 5.246 19.971 1.00 98.12 91 ILE A O 1
ATOM 707 N N . THR A 1 92 ? -8.463 5.266 17.734 1.00 97.88 92 THR A N 1
ATOM 708 C CA . THR A 1 92 ? -9.442 6.361 17.672 1.00 97.88 92 THR A CA 1
ATOM 709 C C . THR A 1 92 ? -10.783 5.942 18.280 1.00 97.88 92 THR A C 1
ATOM 711 O O . THR A 1 92 ? -11.320 6.671 19.113 1.00 97.88 92 THR A O 1
ATOM 714 N N . ALA A 1 93 ? -11.284 4.757 17.926 1.00 97.81 93 ALA A N 1
ATOM 715 C CA . ALA A 1 93 ? -12.513 4.183 18.462 1.00 97.81 93 ALA A CA 1
ATOM 716 C C . ALA A 1 93 ? -12.426 4.012 19.986 1.00 97.81 93 ALA A C 1
ATOM 718 O O . ALA A 1 93 ? -13.265 4.534 20.718 1.00 97.81 93 ALA A O 1
ATOM 719 N N . SER A 1 94 ? -11.339 3.417 20.485 1.00 95.69 94 SER A N 1
ATOM 720 C CA . SER A 1 94 ? -11.100 3.244 21.924 1.00 95.69 94 SER A CA 1
ATOM 721 C C . SER A 1 94 ? -11.089 4.573 22.689 1.00 95.69 94 SER A C 1
ATOM 723 O O . SER A 1 94 ? -11.658 4.687 23.777 1.00 95.69 94 SER A O 1
ATOM 725 N N . ASN A 1 95 ? -10.490 5.618 22.109 1.00 95.12 95 ASN A N 1
ATOM 726 C CA . ASN A 1 95 ? -10.462 6.947 22.716 1.00 95.12 95 ASN A CA 1
ATOM 727 C C . ASN A 1 95 ? -11.828 7.638 22.739 1.00 95.12 95 ASN A C 1
ATOM 729 O O . ASN A 1 95 ? -12.095 8.388 23.681 1.00 95.12 95 ASN A O 1
ATOM 733 N N . LYS A 1 96 ? -12.669 7.403 21.727 1.00 95.69 96 LYS A N 1
ATOM 734 C CA . LYS A 1 96 ? -14.034 7.938 21.656 1.00 95.69 96 LYS A CA 1
ATOM 735 C C . LYS A 1 96 ? -15.000 7.204 22.584 1.00 95.69 96 LYS A C 1
ATOM 737 O O . LYS A 1 96 ? -15.814 7.848 23.233 1.00 95.69 96 LYS A O 1
ATOM 742 N N . CYS A 1 97 ? -14.879 5.884 22.675 1.00 94.00 97 CYS A N 1
ATOM 743 C CA . CYS A 1 97 ? -15.806 5.014 23.400 1.00 94.00 97 CYS A CA 1
ATOM 744 C C . CYS A 1 97 ? -15.430 4.787 24.871 1.00 94.00 97 CYS A C 1
ATOM 746 O O . CYS A 1 97 ? -16.090 4.022 25.578 1.00 94.00 97 CYS A O 1
ATOM 748 N N . LYS A 1 98 ? -14.355 5.416 25.365 1.00 89.19 98 LYS A N 1
ATOM 749 C CA . LYS A 1 98 ? -13.941 5.264 26.763 1.00 89.19 98 LYS A CA 1
ATOM 750 C C . LYS A 1 98 ? -15.013 5.823 27.715 1.00 89.19 98 LYS A C 1
ATOM 752 O O . LYS A 1 98 ? -15.467 6.954 27.528 1.00 89.19 98 LYS A O 1
ATOM 757 N N . PRO A 1 99 ? -15.381 5.086 28.777 1.00 81.19 99 PRO A N 1
ATOM 758 C CA . PRO A 1 99 ? -16.291 5.610 29.781 1.00 81.19 99 PRO A CA 1
ATOM 759 C C . PRO A 1 99 ? -15.639 6.772 30.550 1.00 81.19 99 PRO A C 1
ATOM 761 O O . PRO A 1 99 ? -14.407 6.837 30.656 1.00 81.19 99 PRO A O 1
ATOM 764 N N . PRO A 1 100 ? -16.441 7.686 31.123 1.00 81.12 100 PRO A N 1
ATOM 765 C CA . PRO A 1 100 ? -15.916 8.768 31.939 1.00 81.12 100 PRO A CA 1
ATOM 766 C C . PRO A 1 100 ? -15.094 8.234 33.115 1.00 81.12 100 PRO A C 1
ATOM 768 O O . PRO A 1 100 ? -15.459 7.239 33.741 1.00 81.12 100 PRO A O 1
ATOM 771 N N . TRP A 1 101 ? -14.016 8.936 33.464 1.00 76.88 101 TRP A N 1
ATOM 772 C CA . TRP A 1 101 ? -13.106 8.536 34.545 1.00 76.88 101 TRP A CA 1
ATOM 773 C C . TRP A 1 101 ? -13.818 8.366 35.902 1.00 76.88 101 TRP A C 1
ATOM 775 O O . TRP A 1 101 ? -13.472 7.481 36.679 1.00 76.88 101 TRP A O 1
ATOM 785 N N . TRP A 1 102 ? -14.866 9.156 36.161 1.00 77.00 102 TRP A N 1
ATOM 786 C CA . TRP A 1 102 ? -15.693 9.075 37.369 1.00 77.00 102 TRP A CA 1
ATOM 787 C C . TRP A 1 102 ? -16.703 7.916 37.348 1.00 77.00 102 TRP A C 1
ATOM 789 O O . TRP A 1 102 ? -17.174 7.491 38.402 1.00 77.00 102 TRP A O 1
ATOM 799 N N . GLY A 1 103 ? -17.003 7.345 36.176 1.00 71.94 103 GLY A N 1
ATOM 800 C CA . GLY A 1 103 ? -17.889 6.183 36.041 1.00 71.94 103 GLY A CA 1
ATOM 801 C C . GLY A 1 103 ? -17.343 4.934 36.743 1.00 71.94 103 GLY A C 1
ATOM 802 O O . GLY A 1 103 ? -18.114 4.119 37.250 1.00 71.94 103 GLY A O 1
ATOM 803 N N . PHE A 1 104 ? -16.016 4.833 36.865 1.00 70.19 104 PHE A N 1
ATOM 804 C CA . PHE A 1 104 ? -15.335 3.796 37.646 1.00 70.19 104 PHE A CA 1
ATOM 805 C C . PHE A 1 104 ? -15.485 3.991 39.164 1.00 70.19 104 PHE A C 1
ATOM 807 O O . PHE A 1 104 ? -15.398 3.019 39.908 1.00 70.19 104 PHE A O 1
ATOM 814 N N . LEU A 1 105 ? -15.728 5.222 39.631 1.00 70.94 105 LEU A N 1
ATOM 815 C CA . LEU A 1 105 ? -15.863 5.543 41.058 1.00 70.94 105 LEU A CA 1
ATOM 816 C C . LEU A 1 105 ? -17.283 5.274 41.583 1.00 70.94 105 LEU A C 1
ATOM 818 O O . LEU A 1 105 ? -17.444 4.856 42.727 1.00 70.94 105 LEU A O 1
ATOM 822 N N . LEU A 1 106 ? -18.316 5.477 40.755 1.00 67.56 106 LEU A N 1
ATOM 823 C CA . LEU A 1 106 ? -19.721 5.290 41.154 1.00 67.56 106 LEU A CA 1
ATOM 824 C C . LEU A 1 106 ? -20.225 3.846 41.009 1.00 67.56 106 LEU A C 1
ATOM 826 O O . LEU A 1 106 ? -21.163 3.447 41.699 1.00 67.56 106 LEU A O 1
ATOM 830 N N . ARG A 1 107 ? -19.624 3.032 40.133 1.00 61.31 107 ARG A N 1
ATOM 831 C CA . ARG A 1 107 ? -20.073 1.655 39.873 1.00 61.31 107 ARG A CA 1
ATOM 832 C C . ARG A 1 107 ? -19.274 0.659 40.724 1.00 61.31 107 ARG A C 1
ATOM 834 O O . ARG A 1 107 ? -18.348 0.001 40.264 1.00 61.31 107 ARG A O 1
ATOM 841 N N . SER A 1 108 ? -19.647 0.561 42.001 1.00 58.34 108 SER A N 1
ATOM 842 C CA . SER A 1 108 ? -19.055 -0.367 42.975 1.00 58.34 108 SER A CA 1
ATOM 843 C C . SER A 1 108 ? -19.422 -1.847 42.728 1.00 58.34 108 SER A C 1
ATOM 845 O O . SER A 1 108 ? -20.566 -2.195 42.444 1.00 58.34 108 SER A O 1
ATOM 847 N N . LYS A 1 109 ? -18.428 -2.726 42.924 1.00 55.44 109 LYS A N 1
ATOM 848 C CA . LYS A 1 109 ? -18.472 -4.193 43.152 1.00 55.44 109 LYS A CA 1
ATOM 849 C C . LYS A 1 109 ? -18.952 -5.165 42.054 1.00 55.44 109 LYS A C 1
ATOM 851 O O . LYS A 1 109 ? -18.619 -6.337 42.184 1.00 55.44 109 LYS A O 1
ATOM 856 N N . LYS A 1 110 ? -19.654 -4.761 40.986 1.00 59.25 110 LYS A N 1
ATOM 857 C CA . LYS A 1 110 ? -20.141 -5.708 39.940 1.00 59.25 110 LYS A CA 1
ATOM 858 C C . LYS A 1 110 ? -19.372 -5.723 38.608 1.00 59.25 110 LYS A C 1
ATOM 860 O O . LYS A 1 110 ? -19.730 -6.490 37.723 1.00 59.25 110 LYS A O 1
ATOM 865 N N . GLY A 1 111 ? -18.298 -4.942 38.486 1.00 58.59 111 GLY A N 1
ATOM 866 C CA . GLY A 1 111 ? -17.566 -4.779 37.225 1.00 58.59 111 GLY A CA 1
ATOM 867 C C . GLY A 1 111 ? -18.277 -3.823 36.260 1.00 58.59 111 GLY A C 1
ATOM 868 O O . GLY A 1 111 ? -19.470 -3.543 36.391 1.00 58.59 111 GLY A O 1
ATOM 869 N N . LEU A 1 112 ? -17.522 -3.256 35.320 1.00 67.62 112 LEU A N 1
ATOM 870 C CA . LEU A 1 112 ? -18.086 -2.471 34.223 1.00 67.62 112 LEU A CA 1
ATOM 871 C C . LEU A 1 112 ? -18.619 -3.423 33.157 1.00 67.62 112 LEU A C 1
ATOM 873 O O . LEU A 1 112 ? -17.883 -4.287 32.694 1.00 67.62 112 LEU A O 1
ATOM 877 N N . ASP A 1 113 ? -19.881 -3.246 32.768 1.00 74.50 113 ASP A N 1
ATOM 878 C CA . ASP A 1 113 ? -20.409 -3.863 31.556 1.00 74.50 113 ASP A CA 1
ATOM 879 C C . ASP A 1 113 ? -19.682 -3.257 30.348 1.00 74.50 113 ASP A C 1
ATOM 881 O O . ASP A 1 113 ? -19.816 -2.066 30.065 1.00 74.50 113 ASP A O 1
ATOM 885 N N . LEU A 1 114 ? -18.836 -4.062 29.704 1.00 85.19 114 LEU A N 1
ATOM 886 C CA . LEU A 1 114 ? -18.026 -3.649 28.558 1.00 85.19 114 LEU A CA 1
ATOM 887 C C . LEU A 1 114 ? -18.772 -3.811 27.231 1.00 85.19 114 LEU A C 1
ATOM 889 O O . LEU A 1 114 ? -18.249 -3.392 26.204 1.00 85.19 114 LEU A O 1
ATOM 893 N N . L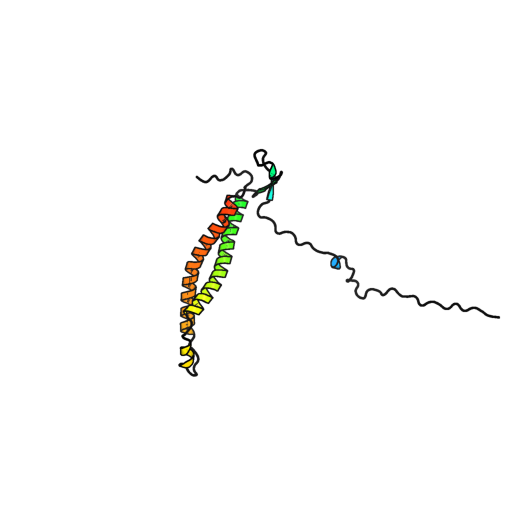YS A 1 115 ? -19.988 -4.366 27.239 1.00 89.81 115 LYS A N 1
ATOM 894 C CA . LYS A 1 115 ? -20.736 -4.665 26.016 1.00 89.81 115 LYS A CA 1
ATO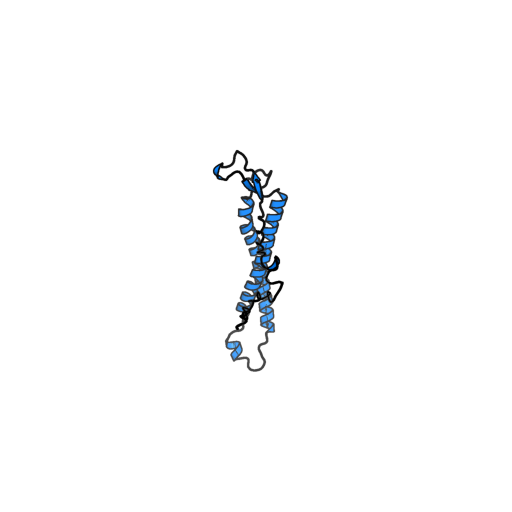M 895 C C . LYS A 1 115 ? -21.108 -3.409 25.228 1.00 89.81 115 LYS A C 1
ATOM 897 O O . LYS A 1 115 ? -20.969 -3.378 24.011 1.00 89.81 115 LYS A O 1
ATOM 902 N N . GLU A 1 116 ? -21.526 -2.351 25.919 1.00 88.69 116 GLU A N 1
ATOM 903 C CA . GLU A 1 116 ? -21.824 -1.057 25.283 1.00 88.69 116 GLU A CA 1
ATOM 904 C C . GLU A 1 116 ? -20.566 -0.432 24.666 1.00 88.69 116 GLU A C 1
ATOM 906 O O . GLU A 1 116 ? -20.610 0.161 23.588 1.00 88.69 116 GLU A O 1
ATOM 911 N N . ARG A 1 117 ? -19.421 -0.598 25.337 1.00 90.88 117 ARG A N 1
ATOM 912 C CA . ARG A 1 117 ? -18.134 -0.111 24.842 1.00 90.88 117 ARG A CA 1
ATOM 913 C C . ARG A 1 117 ? -17.688 -0.888 23.607 1.00 90.88 117 ARG A C 1
ATOM 915 O O . ARG A 1 117 ? -17.247 -0.264 22.654 1.00 90.88 117 ARG A O 1
ATOM 922 N N . GLU A 1 118 ? -17.818 -2.210 23.623 1.00 94.50 118 GLU A N 1
ATOM 923 C CA . GLU A 1 118 ? -17.504 -3.075 22.483 1.00 94.50 118 GLU A CA 1
ATOM 924 C C . GLU A 1 118 ? -18.320 -2.679 21.246 1.00 94.50 118 GLU A C 1
ATOM 926 O O . GLU A 1 118 ? -17.744 -2.433 20.192 1.00 94.50 118 GLU A O 1
ATOM 931 N N . GLN A 1 119 ? -19.637 -2.498 21.398 1.00 96.12 119 GLN A N 1
ATOM 932 C CA . GLN A 1 119 ? -20.517 -2.059 20.308 1.00 96.12 119 GLN A CA 1
ATOM 933 C C . GLN A 1 119 ? -20.142 -0.672 19.772 1.00 96.12 119 GLN A C 1
ATOM 935 O O . GLN A 1 119 ? -20.126 -0.453 18.563 1.00 96.12 119 GLN A O 1
ATOM 940 N N . CYS A 1 120 ? -19.822 0.270 20.663 1.00 96.31 120 CYS A N 1
ATOM 941 C CA . CYS A 1 120 ? -19.336 1.587 20.260 1.00 96.31 120 CYS A CA 1
ATOM 942 C C . CYS A 1 120 ? -18.021 1.480 19.475 1.00 96.31 120 CYS A C 1
ATOM 944 O O . CYS A 1 120 ? -17.881 2.102 18.423 1.00 96.31 120 CYS A O 1
ATOM 946 N N . GLU A 1 121 ? -17.061 0.691 19.968 1.00 97.69 121 GLU A N 1
ATOM 947 C CA . GLU A 1 121 ? -15.753 0.544 19.329 1.00 97.69 121 GLU A CA 1
ATOM 948 C C . GLU A 1 121 ? -15.865 -0.118 17.953 1.00 97.69 121 GLU A C 1
ATOM 950 O O . GLU A 1 121 ? -15.191 0.325 17.024 1.00 97.69 121 GLU A O 1
ATOM 955 N N . GLU A 1 122 ? -16.738 -1.117 17.800 1.00 98.19 122 GLU A N 1
ATOM 956 C CA . GLU A 1 122 ? -17.012 -1.774 16.519 1.00 98.19 122 GLU A CA 1
ATOM 957 C C . GLU A 1 122 ? -17.556 -0.777 15.483 1.00 98.19 122 GLU A C 1
ATOM 959 O O . GLU A 1 122 ? -16.978 -0.639 14.402 1.00 98.19 122 GLU A O 1
ATOM 964 N N . LEU A 1 123 ? -18.588 -0.006 15.844 1.00 98.12 123 LEU A N 1
ATOM 965 C CA . LEU A 1 123 ? -19.207 0.989 14.960 1.00 98.12 123 LEU A CA 1
ATOM 966 C C . LEU A 1 123 ? -18.247 2.131 14.592 1.00 98.12 123 LEU A C 1
ATOM 968 O O . LEU A 1 123 ? -18.136 2.515 13.425 1.00 98.12 123 LEU A O 1
ATOM 972 N N . GLU A 1 124 ? -17.528 2.678 15.575 1.00 98.25 124 GLU A N 1
ATOM 973 C CA . GLU A 1 124 ? -16.568 3.764 15.348 1.00 98.25 124 GLU A CA 1
ATOM 974 C C . GLU A 1 124 ? -15.381 3.302 14.494 1.00 98.25 124 GLU A C 1
ATOM 976 O O . GLU A 1 124 ? -14.897 4.044 13.631 1.00 98.25 124 GLU A O 1
ATOM 981 N N . MET A 1 125 ? -14.911 2.070 14.705 1.00 98.38 125 MET A N 1
ATOM 982 C CA . MET A 1 125 ? -13.832 1.491 13.915 1.00 98.38 125 MET A CA 1
ATOM 983 C C . MET A 1 125 ? -14.275 1.223 12.475 1.00 98.38 125 MET A C 1
ATOM 985 O O . MET A 1 125 ? -13.519 1.552 11.559 1.00 98.38 125 MET A O 1
ATOM 989 N N . GLU A 1 126 ? -15.469 0.665 12.262 1.00 98.12 126 GLU A N 1
ATOM 990 C CA . GLU A 1 126 ? -16.020 0.411 10.926 1.00 98.12 126 GLU A CA 1
ATOM 991 C C . GLU A 1 126 ? -16.144 1.712 10.123 1.00 98.12 126 GLU A C 1
ATOM 993 O O . GLU A 1 126 ? -15.608 1.813 9.013 1.00 98.12 126 GLU A O 1
ATOM 998 N N . ALA A 1 127 ? -16.754 2.742 10.717 1.00 98.19 127 ALA A N 1
ATOM 999 C CA . ALA A 1 127 ? -16.914 4.048 10.083 1.00 98.19 127 ALA A CA 1
ATOM 1000 C C . ALA A 1 127 ? -15.561 4.704 9.754 1.00 98.19 127 ALA A C 1
ATOM 1002 O O . ALA A 1 127 ? -15.360 5.224 8.653 1.00 98.19 127 ALA A O 1
ATOM 1003 N N . CYS A 1 128 ? -14.601 4.651 10.684 1.00 98.50 128 CYS A N 1
ATOM 1004 C CA . CYS A 1 128 ? -13.252 5.167 10.459 1.00 98.50 128 CYS A CA 1
ATOM 1005 C C . CYS A 1 128 ? -12.532 4.423 9.324 1.00 98.50 128 CYS A C 1
ATOM 1007 O O . CYS A 1 128 ? -11.925 5.056 8.454 1.00 98.50 128 CYS A O 1
ATOM 1009 N N . LEU A 1 129 ? -12.611 3.088 9.307 1.00 98.19 129 LEU A N 1
ATOM 1010 C CA . LEU A 1 129 ? -11.916 2.259 8.325 1.00 98.19 129 LEU A CA 1
ATOM 1011 C C . LEU A 1 129 ? -12.481 2.463 6.916 1.00 98.19 129 LEU A C 1
ATOM 1013 O O . LEU A 1 129 ? -11.704 2.519 5.965 1.00 98.19 129 LEU A O 1
ATOM 1017 N N . ALA A 1 130 ? -13.801 2.619 6.775 1.00 98.00 130 ALA A N 1
ATOM 1018 C CA . ALA A 1 130 ? -14.439 2.902 5.490 1.00 98.00 130 ALA A CA 1
ATOM 1019 C C . ALA A 1 130 ? -13.864 4.173 4.840 1.00 98.00 130 ALA A C 1
ATOM 1021 O O . ALA A 1 130 ? -13.410 4.137 3.696 1.00 98.00 130 ALA A O 1
ATOM 1022 N N . VAL A 1 131 ? -13.767 5.264 5.607 1.00 98.06 131 VAL A N 1
ATOM 1023 C CA . VAL A 1 131 ? -13.162 6.525 5.145 1.00 98.06 131 VAL A CA 1
ATOM 1024 C C . VAL A 1 131 ? -11.664 6.364 4.872 1.00 98.06 131 VAL A C 1
ATOM 1026 O O . VAL A 1 131 ? -11.124 6.938 3.923 1.00 98.06 131 VAL A O 1
ATOM 1029 N N . ALA A 1 132 ? -10.955 5.600 5.704 1.00 98.00 132 ALA A N 1
ATOM 1030 C CA . ALA A 1 132 ? -9.522 5.401 5.537 1.00 98.00 132 ALA A CA 1
ATOM 1031 C C . ALA A 1 132 ? -9.178 4.623 4.257 1.00 98.00 132 ALA A C 1
ATOM 1033 O O . ALA A 1 132 ? -8.203 4.975 3.595 1.00 98.00 132 ALA A O 1
ATOM 1034 N N . LYS A 1 133 ? -9.989 3.632 3.859 1.00 98.12 133 LYS A N 1
ATOM 1035 C CA . LYS A 1 133 ? -9.790 2.869 2.615 1.00 98.12 133 LYS A CA 1
ATOM 1036 C C . LYS A 1 133 ? -9.776 3.766 1.379 1.00 98.12 133 LYS A C 1
ATOM 1038 O O . LYS A 1 133 ? -8.870 3.661 0.553 1.00 98.12 133 LYS A O 1
ATOM 1043 N N . GLU A 1 134 ? -10.709 4.710 1.278 1.00 97.19 134 GLU A N 1
ATOM 1044 C CA . GLU A 1 134 ? -10.737 5.672 0.168 1.00 97.19 134 GLU A CA 1
ATOM 1045 C C . GLU A 1 134 ? -9.475 6.547 0.141 1.00 97.19 134 GLU A C 1
ATOM 1047 O O . GLU A 1 134 ? -8.863 6.752 -0.913 1.00 97.19 134 GLU A O 1
ATOM 1052 N N . LYS A 1 135 ? -9.024 7.003 1.316 1.00 98.00 135 LYS A N 1
ATOM 1053 C CA . LYS A 1 135 ? -7.776 7.766 1.450 1.00 98.00 135 LYS A CA 1
ATOM 1054 C C . LYS A 1 135 ? -6.552 6.936 1.067 1.00 98.00 135 LYS A C 1
ATOM 1056 O O . LYS A 1 135 ? -5.651 7.470 0.425 1.00 98.00 135 LYS A O 1
ATOM 1061 N N . CYS A 1 136 ? -6.525 5.645 1.399 1.00 98.38 136 CYS A N 1
ATOM 1062 C CA . CYS A 1 136 ? -5.449 4.735 1.012 1.00 98.38 136 CYS A CA 1
ATOM 1063 C C . CYS A 1 136 ? -5.343 4.579 -0.510 1.00 98.38 136 CYS A C 1
ATOM 1065 O O . CYS A 1 136 ? -4.234 4.600 -1.045 1.00 98.38 136 CYS A O 1
ATOM 1067 N N . VAL A 1 137 ? -6.472 4.504 -1.222 1.00 97.75 137 VAL A N 1
ATOM 1068 C CA . VAL A 1 137 ? -6.488 4.482 -2.696 1.00 97.75 137 VAL A CA 1
ATOM 1069 C C . VAL A 1 137 ? -5.927 5.783 -3.274 1.00 97.75 137 VAL A C 1
ATOM 1071 O O . VAL A 1 137 ? -5.094 5.744 -4.182 1.00 97.75 137 VAL A O 1
ATOM 1074 N N . GLY A 1 138 ? -6.350 6.937 -2.749 1.00 96.38 138 GLY A N 1
ATOM 1075 C CA . GLY A 1 138 ? -5.827 8.239 -3.176 1.00 96.38 138 GLY A CA 1
ATOM 1076 C C . GLY A 1 138 ? -4.321 8.370 -2.934 1.00 96.38 138 GLY A C 1
ATOM 1077 O O . GLY A 1 138 ? -3.574 8.752 -3.835 1.00 96.38 138 GLY A O 1
ATOM 1078 N N . PHE A 1 139 ? -3.869 7.963 -1.748 1.00 96.94 139 PHE A N 1
ATOM 1079 C CA . PHE A 1 139 ? -2.461 7.966 -1.366 1.00 96.94 139 PHE A CA 1
ATOM 1080 C C . PHE A 1 139 ? -1.618 7.060 -2.272 1.00 96.94 139 PHE A C 1
ATOM 1082 O O . PHE A 1 139 ? -0.563 7.474 -2.749 1.00 96.94 139 PHE A O 1
ATOM 1089 N N . ALA A 1 140 ? -2.091 5.848 -2.572 1.00 97.38 140 ALA A N 1
ATOM 1090 C CA . ALA A 1 140 ? -1.396 4.927 -3.466 1.00 97.38 140 ALA A CA 1
ATOM 1091 C C . ALA A 1 140 ? -1.220 5.503 -4.876 1.00 97.38 140 ALA A C 1
ATOM 1093 O O . ALA A 1 140 ? -0.110 5.475 -5.411 1.00 97.38 140 ALA A O 1
ATOM 1094 N N . LYS A 1 141 ? -2.275 6.101 -5.442 1.00 95.06 141 LYS A N 1
ATOM 1095 C CA . LYS A 1 141 ? -2.201 6.776 -6.746 1.00 95.06 141 LYS A CA 1
ATOM 1096 C C . LYS A 1 141 ? -1.166 7.895 -6.735 1.00 95.06 141 LYS A C 1
ATOM 1098 O O . LYS A 1 141 ? -0.305 7.931 -7.607 1.00 95.06 141 LYS A O 1
ATOM 1103 N N . GLU A 1 142 ? -1.203 8.769 -5.732 1.00 94.31 142 GLU A N 1
ATOM 1104 C CA . GLU A 1 142 ? -0.257 9.884 -5.609 1.00 94.31 142 GLU A CA 1
ATOM 1105 C C . GLU A 1 142 ? 1.200 9.395 -5.537 1.00 94.31 142 GLU A C 1
ATOM 1107 O O . GLU A 1 142 ? 2.070 9.913 -6.242 1.00 94.31 142 GLU A O 1
ATOM 1112 N N . LYS A 1 143 ? 1.475 8.372 -4.714 1.00 94.81 143 LYS A N 1
ATOM 1113 C CA . LYS A 1 143 ? 2.839 7.863 -4.509 1.00 94.81 143 LYS A CA 1
ATOM 1114 C C . LYS A 1 143 ? 3.368 7.048 -5.683 1.00 94.81 143 LYS A C 1
ATOM 1116 O O . LYS A 1 143 ? 4.563 7.131 -5.969 1.00 94.81 143 LYS A O 1
ATOM 1121 N N . CYS A 1 144 ? 2.516 6.296 -6.376 1.00 94.50 144 CYS A N 1
ATOM 1122 C CA . CYS A 1 144 ? 2.942 5.493 -7.521 1.00 94.50 144 CYS A CA 1
ATOM 1123 C C . CYS A 1 144 ? 3.001 6.304 -8.825 1.00 94.50 144 CYS A C 1
ATOM 1125 O O . CYS A 1 144 ? 3.822 5.988 -9.681 1.00 94.50 144 CYS A O 1
ATOM 1127 N N . TYR A 1 145 ? 2.193 7.356 -8.999 1.00 92.50 145 TYR A N 1
ATOM 1128 C CA . TYR A 1 145 ? 2.070 8.056 -10.284 1.00 92.50 145 TYR A CA 1
ATOM 1129 C C . TYR A 1 145 ? 3.390 8.654 -10.782 1.00 92.50 145 TYR A C 1
ATOM 1131 O O . TYR A 1 145 ? 3.912 8.237 -11.818 1.00 92.50 145 TYR A O 1
ATOM 1139 N N . LYS A 1 146 ? 3.966 9.606 -10.037 1.00 88.62 146 LYS A N 1
ATOM 1140 C CA . LYS A 1 146 ? 5.135 10.369 -10.502 1.00 88.62 146 LYS A CA 1
ATOM 1141 C C . LYS A 1 146 ? 6.348 9.478 -10.837 1.00 88.62 146 LYS A C 1
ATOM 1143 O O . LYS A 1 146 ? 6.866 9.601 -11.948 1.00 88.62 146 LYS A O 1
ATOM 1148 N N . PRO A 1 147 ? 6.777 8.536 -9.970 1.00 88.44 147 PRO A N 1
ATOM 1149 C CA . PRO A 1 147 ? 7.939 7.693 -10.260 1.00 88.44 147 PRO A CA 1
ATOM 1150 C C . PRO A 1 147 ? 7.769 6.792 -11.490 1.00 88.44 147 PRO A C 1
ATOM 1152 O O . PRO A 1 147 ? 8.757 6.466 -12.152 1.00 88.44 147 PRO A O 1
ATOM 1155 N N . PHE A 1 148 ? 6.537 6.370 -11.791 1.00 92.06 148 PHE A N 1
ATOM 1156 C CA . PHE A 1 148 ? 6.245 5.483 -12.916 1.00 92.06 148 PHE A CA 1
ATOM 1157 C C . PHE A 1 148 ? 5.995 6.233 -14.222 1.00 92.06 148 PHE A C 1
ATOM 1159 O O . PHE A 1 148 ? 6.405 5.738 -15.269 1.00 92.06 148 PHE A O 1
ATOM 1166 N N . MET A 1 149 ? 5.391 7.420 -14.190 1.00 86.88 149 MET A N 1
ATOM 1167 C CA . MET A 1 149 ? 5.195 8.244 -15.390 1.00 86.88 149 MET A CA 1
ATOM 1168 C C . MET A 1 149 ? 6.515 8.748 -15.973 1.00 86.88 149 MET A C 1
ATOM 1170 O O . MET A 1 149 ? 6.693 8.796 -17.187 1.00 86.88 149 MET A O 1
ATOM 1174 N N . GLU A 1 150 ? 7.478 9.061 -15.107 1.00 85.69 150 GLU A N 1
ATOM 1175 C CA . GLU A 1 150 ? 8.830 9.447 -15.516 1.00 85.69 150 GLU A CA 1
ATOM 1176 C C . GLU A 1 150 ? 9.696 8.230 -15.911 1.00 85.69 150 GLU A C 1
ATOM 1178 O O . GLU A 1 150 ? 10.823 8.384 -16.395 1.00 85.69 150 GLU A O 1
ATOM 1183 N N . ALA A 1 151 ? 9.202 7.000 -15.717 1.00 87.25 151 ALA A N 1
ATOM 1184 C CA . ALA A 1 151 ? 9.951 5.792 -16.026 1.00 87.25 151 ALA A CA 1
ATOM 1185 C C . ALA A 1 151 ? 9.941 5.463 -17.523 1.00 87.25 151 ALA A C 1
ATOM 1187 O O . ALA A 1 151 ? 8.929 5.523 -18.217 1.00 87.25 151 ALA A O 1
ATOM 1188 N N . ARG A 1 152 ? 11.103 5.035 -18.019 1.00 86.69 152 ARG A N 1
ATOM 1189 C CA . ARG A 1 152 ? 11.282 4.610 -19.409 1.00 86.69 152 ARG A CA 1
ATOM 1190 C C . ARG A 1 152 ? 10.805 3.178 -19.617 1.00 86.69 152 ARG A C 1
ATOM 1192 O O . ARG A 1 152 ? 10.964 2.333 -18.736 1.00 86.69 152 ARG A O 1
ATOM 1199 N N . VAL A 1 153 ? 10.313 2.904 -20.820 1.00 88.44 153 VAL A N 1
ATOM 1200 C CA . VAL A 1 153 ? 9.934 1.570 -21.297 1.00 88.44 153 VAL A CA 1
ATOM 1201 C C . VAL A 1 153 ? 10.638 1.323 -22.627 1.00 88.44 153 VAL A C 1
ATOM 1203 O O . VAL A 1 153 ? 10.560 2.166 -23.524 1.00 88.44 153 VAL A O 1
ATOM 1206 N N . VAL A 1 154 ? 11.333 0.193 -22.770 1.00 84.88 154 VAL A N 1
ATOM 1207 C CA . VAL A 1 154 ? 11.988 -0.169 -24.038 1.00 84.88 154 VAL A CA 1
ATOM 1208 C C . VAL A 1 154 ? 10.941 -0.259 -25.151 1.00 84.88 154 VAL A C 1
ATOM 1210 O O . VAL A 1 154 ? 9.882 -0.855 -24.974 1.00 84.88 154 VAL A O 1
ATOM 1213 N N . GLY A 1 155 ? 11.216 0.377 -26.294 1.00 71.12 155 GLY A N 1
ATOM 1214 C CA . GLY A 1 155 ? 10.293 0.417 -27.437 1.00 71.12 155 GLY A CA 1
ATOM 1215 C C . GLY A 1 155 ? 9.072 1.331 -27.256 1.00 71.12 155 GLY A C 1
ATOM 1216 O O . GLY A 1 155 ? 8.261 1.453 -28.172 1.00 71.12 155 GLY A O 1
ATOM 1217 N N . GLY A 1 156 ? 8.932 2.007 -26.111 1.00 58.62 156 GLY A N 1
ATOM 1218 C CA . GLY A 1 156 ? 7.865 2.971 -25.868 1.00 58.62 156 GLY A CA 1
ATOM 1219 C C . GLY A 1 156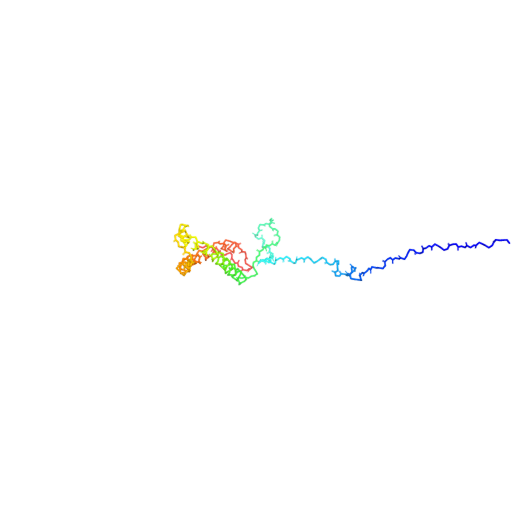 ? 8.254 4.376 -26.319 1.00 58.62 156 GLY A C 1
ATOM 1220 O O . GLY A 1 156 ? 9.182 4.971 -25.774 1.00 58.62 156 GLY A O 1
ATOM 1221 N N . ARG A 1 157 ? 7.499 4.961 -27.260 1.00 51.62 157 ARG A N 1
ATOM 1222 C CA . ARG A 1 157 ? 7.427 6.429 -27.370 1.00 51.62 157 ARG A CA 1
ATOM 1223 C C . ARG A 1 157 ? 7.004 6.977 -25.999 1.00 51.62 157 ARG A C 1
ATOM 1225 O O . ARG A 1 157 ? 6.137 6.374 -25.363 1.00 51.62 157 ARG A O 1
ATOM 1232 N N . LYS A 1 158 ? 7.619 8.080 -25.542 1.00 48.03 158 LYS A N 1
ATOM 1233 C CA . LYS A 1 158 ? 7.189 8.807 -24.332 1.00 48.03 158 LYS A CA 1
ATOM 1234 C C . LYS A 1 158 ? 5.662 8.926 -24.363 1.00 48.03 158 LYS A C 1
ATOM 1236 O O . LYS A 1 158 ? 5.123 9.401 -25.360 1.00 48.03 158 LYS A O 1
ATOM 1241 N N . LEU A 1 159 ? 4.983 8.473 -23.309 1.00 48.84 159 LEU A N 1
ATOM 1242 C CA . LEU A 1 159 ? 3.571 8.784 -23.090 1.00 48.84 159 LEU A CA 1
ATOM 1243 C C . LEU A 1 159 ? 3.505 10.289 -22.811 1.00 48.84 159 LEU A C 1
ATOM 1245 O O . LEU A 1 159 ? 3.678 10.728 -21.681 1.00 48.84 159 LEU A O 1
ATOM 1249 N N . THR A 1 160 ? 3.396 11.088 -23.870 1.00 38.59 160 THR A N 1
ATOM 1250 C CA . THR A 1 160 ? 3.137 12.522 -23.771 1.00 38.59 160 THR A CA 1
ATOM 1251 C C . THR A 1 160 ? 1.676 12.699 -23.392 1.00 38.59 160 THR A C 1
ATOM 1253 O O . THR A 1 160 ? 0.788 12.324 -24.159 1.00 38.59 160 THR A O 1
ATOM 1256 N N . GLU A 1 161 ? 1.463 13.227 -22.193 1.00 38.47 161 GLU A N 1
ATOM 1257 C CA . GLU A 1 161 ? 0.196 13.763 -21.703 1.00 38.47 161 GLU A CA 1
ATOM 1258 C C . GLU A 1 161 ? -0.329 14.809 -22.706 1.00 38.47 161 GLU A C 1
ATOM 1260 O O . GLU A 1 161 ? 0.448 15.626 -23.211 1.00 38.47 161 GLU A O 1
ATOM 1265 N N . LYS A 1 162 ? -1.615 14.721 -23.056 1.00 31.61 162 LYS A N 1
ATOM 1266 C CA . LYS A 1 162 ? -2.347 15.749 -23.802 1.00 31.61 162 LYS A CA 1
ATOM 1267 C C . LYS A 1 162 ? -3.264 16.465 -22.827 1.00 31.61 162 LYS A C 1
ATOM 1269 O O . LYS A 1 162 ? -3.879 15.735 -22.019 1.00 31.61 162 LYS A O 1
#